Protein AF-A0A3N5MQ87-F1 (afdb_monomer)

Nearest PDB structures (foldseek):
  7zhf-assembly1_A  TM=5.444E-01  e=9.554E+00  Sulfolobus acidocaldarius

Radius of gyration: 14.57 Å; Cα contacts (8 Å, |Δi|>4): 36; chains: 1; bounding box: 35×26×40 Å

Solvent-accessible surface area (backbone atoms only — not comparable to full-atom values): 4117 Å² total; per-residue (Å²): 132,88,85,86,76,90,78,86,82,86,77,85,59,72,92,80,44,63,66,84,48,28,59,64,78,63,67,91,81,51,54,74,68,56,52,50,50,44,52,71,66,26,96,73,16,46,50,61,72,76,52,61,75,86,59,95,87,80,127

pLDDT: mean 91.79, std 11.58, range [48.09, 97.81]

Foldseek 3Di:
DDDDDDDDDDDDDVVVDDPVLAEDDQPVPDDPVRLVVSCVSDVNHCSCVRPPDDDPPDD

Sequence (59 aa):
MAEILPFRGLRYDPSRVALDDVVAPPYDVISPDEAAGLRARSPYNAVAVDLPTATPGEG

Structure (mmCIF, N/CA/C/O backbone):
data_AF-A0A3N5MQ87-F1
#
_entry.id   AF-A0A3N5MQ87-F1
#
loop_
_atom_site.group_PDB
_atom_site.id
_atom_site.type_symbol
_atom_site.label_atom_id
_atom_site.label_alt_id
_atom_site.label_comp_id
_atom_site.label_asym_id
_atom_site.label_entity_id
_atom_site.label_seq_id
_atom_site.pdbx_PDB_ins_code
_atom_site.Cartn_x
_atom_site.Cartn_y
_atom_site.Cartn_z
_atom_site.occupancy
_atom_site.B_iso_or_equiv
_atom_site.auth_seq_id
_atom_site.auth_comp_id
_atom_site.auth_asym_id
_atom_site.auth_atom_id
_atom_site.pdbx_PDB_model_num
ATOM 1 N N . MET A 1 1 ? 15.285 -8.040 28.051 1.00 80.31 1 MET A N 1
ATOM 2 C CA . MET A 1 1 ? 14.286 -8.627 27.131 1.00 80.31 1 MET A CA 1
ATOM 3 C C . MET A 1 1 ? 13.411 -7.482 26.654 1.00 80.31 1 MET A C 1
ATOM 5 O O . MET A 1 1 ? 13.109 -6.636 27.484 1.00 80.31 1 MET A O 1
ATOM 9 N N . ALA A 1 2 ? 13.107 -7.378 25.358 1.00 90.62 2 ALA A N 1
ATOM 10 C CA . ALA A 1 2 ? 12.248 -6.300 24.868 1.00 90.62 2 ALA A CA 1
ATOM 11 C C . ALA A 1 2 ? 10.821 -6.499 25.397 1.00 90.62 2 ALA A C 1
ATOM 13 O O . ALA A 1 2 ? 10.301 -7.613 25.354 1.00 90.62 2 ALA A O 1
ATOM 14 N N . GLU A 1 3 ? 10.219 -5.437 25.920 1.00 93.94 3 GLU A N 1
ATOM 15 C CA . GLU A 1 3 ? 8.816 -5.431 26.325 1.00 93.94 3 GLU A CA 1
ATOM 16 C C . GLU A 1 3 ? 7.944 -5.227 25.077 1.00 93.94 3 GLU A C 1
ATOM 18 O O . GLU A 1 3 ? 8.184 -4.304 24.298 1.00 93.94 3 GLU A O 1
ATOM 23 N N . ILE A 1 4 ? 6.964 -6.110 24.856 1.00 92.38 4 ILE A N 1
ATOM 24 C CA . ILE A 1 4 ? 6.032 -6.026 23.724 1.00 92.38 4 ILE A CA 1
ATOM 25 C C . ILE A 1 4 ? 4.683 -5.553 24.252 1.00 92.38 4 ILE A C 1
ATOM 27 O O . ILE A 1 4 ? 4.068 -6.221 25.081 1.00 92.38 4 ILE A O 1
ATOM 31 N N . LEU A 1 5 ? 4.215 -4.418 23.737 1.00 94.75 5 LEU A N 1
ATOM 32 C CA . LEU A 1 5 ? 2.946 -3.807 24.120 1.00 94.75 5 LEU A CA 1
ATOM 33 C C . LEU A 1 5 ? 1.969 -3.809 22.934 1.00 94.75 5 LEU A C 1
ATOM 35 O O . LEU A 1 5 ? 2.398 -3.653 21.786 1.00 94.75 5 LEU A O 1
ATOM 39 N N . PRO A 1 6 ? 0.656 -3.971 23.174 1.00 95.06 6 PRO A N 1
ATOM 40 C CA . PRO A 1 6 ? -0.339 -3.864 22.116 1.00 95.06 6 PRO A CA 1
ATOM 41 C C . PRO A 1 6 ? -0.445 -2.422 21.612 1.00 95.06 6 PRO A C 1
ATOM 43 O O . PRO A 1 6 ? -0.288 -1.464 22.369 1.00 95.06 6 PRO A O 1
ATOM 46 N N . PHE A 1 7 ? -0.805 -2.265 20.342 1.00 94.00 7 PHE A N 1
ATOM 47 C CA . PHE A 1 7 ? -1.137 -0.972 19.755 1.00 94.00 7 PHE A CA 1
ATOM 48 C C . PHE A 1 7 ? -2.426 -1.069 18.942 1.00 94.00 7 PHE A C 1
ATOM 50 O O . PHE A 1 7 ? -2.851 -2.143 18.509 1.00 94.00 7 PHE A O 1
ATOM 57 N N . ARG A 1 8 ? -3.076 0.077 18.737 1.00 95.94 8 ARG A N 1
ATOM 58 C CA . ARG A 1 8 ? -4.274 0.160 17.906 1.00 95.94 8 ARG A CA 1
ATOM 59 C C 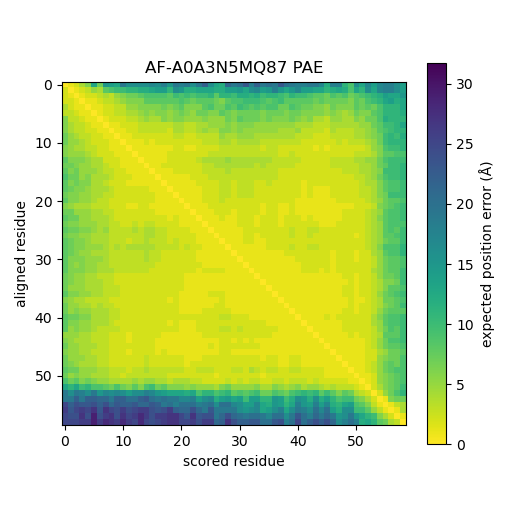. ARG A 1 8 ? -3.866 0.251 16.437 1.00 95.94 8 ARG A C 1
ATOM 61 O O . ARG A 1 8 ? -3.293 1.253 16.025 1.00 95.94 8 ARG A O 1
ATOM 68 N N . GLY A 1 9 ? -4.209 -0.768 15.651 1.00 92.75 9 GLY A N 1
ATOM 69 C CA . GLY A 1 9 ? -4.007 -0.746 14.202 1.00 92.75 9 GLY A CA 1
ATOM 70 C C . GLY A 1 9 ? -4.840 0.338 13.508 1.00 92.75 9 GLY A C 1
ATOM 71 O O . GLY A 1 9 ? -5.966 0.637 13.922 1.00 92.75 9 GLY A O 1
ATOM 72 N N . LEU A 1 10 ? -4.285 0.905 12.437 1.00 93.56 10 LEU A N 1
ATOM 73 C CA . LEU A 1 10 ? -4.976 1.830 11.539 1.00 93.56 10 LEU A CA 1
ATOM 74 C C . LEU A 1 10 ? -5.683 1.050 10.422 1.00 93.56 10 LEU A C 1
ATOM 76 O O . LEU A 1 10 ? -5.248 -0.032 10.033 1.00 93.56 10 LEU A O 1
ATOM 80 N N . ARG A 1 11 ? -6.796 1.591 9.919 1.00 94.81 11 ARG A N 1
ATOM 81 C CA . ARG A 1 11 ? -7.541 1.047 8.774 1.00 94.81 11 ARG A CA 1
ATOM 82 C C . ARG A 1 11 ? -7.896 2.178 7.819 1.00 94.81 11 ARG A C 1
ATOM 84 O O . ARG A 1 11 ? -8.102 3.305 8.267 1.00 94.81 11 ARG A O 1
ATOM 91 N N . TYR A 1 12 ? -8.014 1.856 6.535 1.00 96.19 12 TYR A N 1
ATOM 92 C CA . TYR A 1 12 ? -8.594 2.769 5.556 1.00 96.19 12 TYR A CA 1
ATOM 93 C C . TYR A 1 12 ? -10.049 3.093 5.895 1.00 96.19 12 TYR A C 1
ATOM 95 O O . TYR A 1 12 ? -10.773 2.267 6.454 1.00 96.19 12 TYR A O 1
ATOM 103 N N . ASP A 1 13 ? -10.463 4.302 5.529 1.00 96.81 13 ASP A N 1
ATOM 104 C CA . ASP A 1 13 ? -11.852 4.737 5.593 1.00 96.81 13 ASP A CA 1
ATOM 105 C C . ASP A 1 13 ? -12.572 4.344 4.287 1.00 96.81 13 ASP A C 1
ATOM 107 O O . ASP A 1 13 ? -12.330 4.975 3.252 1.00 96.81 13 ASP A O 1
ATOM 111 N N . PRO A 1 14 ? -13.459 3.331 4.305 1.00 95.81 14 PRO A N 1
ATOM 112 C CA . PRO A 1 14 ? -14.128 2.844 3.099 1.00 95.81 14 PRO A CA 1
ATOM 113 C C . PRO A 1 14 ? -15.132 3.849 2.515 1.00 95.81 14 PRO A C 1
ATOM 115 O O . PRO A 1 14 ? -15.593 3.660 1.396 1.00 95.81 14 PRO A O 1
ATOM 118 N N . SER A 1 15 ? -15.481 4.920 3.241 1.00 97.31 15 SER A N 1
ATOM 119 C CA . SER A 1 15 ? -16.309 6.005 2.696 1.00 97.31 15 SER A CA 1
ATOM 120 C C . SER A 1 15 ? -15.521 6.966 1.801 1.00 97.31 15 SER A C 1
ATOM 122 O O . SER A 1 15 ? -16.114 7.727 1.038 1.00 97.31 15 SER A O 1
ATOM 124 N N . ARG A 1 16 ? -14.183 6.934 1.883 1.00 96.12 16 ARG A N 1
ATOM 125 C CA . ARG A 1 16 ? -13.280 7.841 1.161 1.00 96.12 16 ARG A CA 1
ATOM 126 C C . ARG A 1 16 ? -12.529 7.167 0.020 1.00 96.12 16 ARG A C 1
ATOM 128 O O . ARG A 1 16 ? -12.109 7.862 -0.900 1.00 96.12 16 ARG A O 1
ATOM 135 N N . VAL A 1 17 ? -12.320 5.853 0.096 1.00 97.31 17 VAL A N 1
ATOM 136 C CA . VAL A 1 17 ? -11.551 5.085 -0.893 1.00 97.31 17 VAL A CA 1
ATOM 137 C C . VAL A 1 17 ? -12.177 3.717 -1.138 1.00 97.31 17 VAL A C 1
ATOM 139 O O . VAL A 1 17 ? -12.665 3.074 -0.209 1.00 97.31 17 VAL A O 1
ATOM 142 N N . ALA A 1 18 ? -12.101 3.240 -2.380 1.00 97.00 18 ALA A N 1
ATOM 143 C CA . ALA A 1 18 ? -12.276 1.825 -2.672 1.00 97.00 18 ALA A CA 1
ATOM 144 C C . ALA A 1 18 ? -10.986 1.083 -2.296 1.00 97.00 18 ALA A C 1
ATOM 146 O O . ALA A 1 18 ? -9.893 1.518 -2.661 1.00 97.00 18 ALA A O 1
ATOM 147 N N . LEU A 1 19 ? -11.099 -0.023 -1.552 1.00 96.44 19 LEU A N 1
ATOM 148 C CA . LEU A 1 19 ? -9.924 -0.751 -1.057 1.00 96.44 19 LEU A CA 1
ATOM 149 C C . LEU A 1 19 ? -9.011 -1.222 -2.191 1.00 96.44 19 LEU A C 1
ATOM 151 O O . LEU A 1 19 ? -7.795 -1.088 -2.075 1.00 96.44 19 LEU A O 1
ATOM 155 N N . ASP A 1 20 ? -9.589 -1.690 -3.295 1.00 96.19 20 ASP A N 1
ATOM 156 C CA . ASP A 1 20 ? -8.835 -2.202 -4.440 1.00 96.19 20 ASP A CA 1
ATOM 157 C C . ASP A 1 20 ? -7.870 -1.158 -5.016 1.00 96.19 20 ASP A C 1
ATOM 159 O O . ASP A 1 20 ? -6.803 -1.530 -5.503 1.00 96.19 20 ASP A O 1
ATOM 163 N N . ASP A 1 21 ? -8.191 0.136 -4.909 1.00 97.12 21 ASP A N 1
ATOM 164 C CA . ASP A 1 21 ? -7.383 1.250 -5.424 1.00 97.12 21 ASP A CA 1
ATOM 165 C C 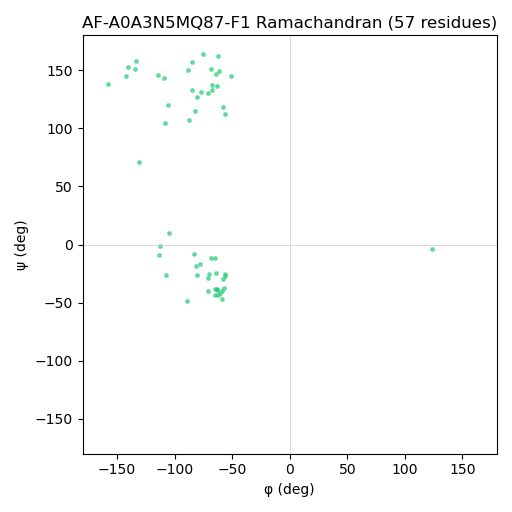. ASP A 1 21 ? -6.223 1.655 -4.515 1.00 97.12 21 ASP A C 1
ATOM 167 O O . ASP A 1 21 ? -5.277 2.310 -4.965 1.00 97.12 21 ASP A O 1
ATOM 171 N N . VAL A 1 22 ? -6.274 1.271 -3.239 1.00 97.81 22 VAL A N 1
ATOM 172 C CA . VAL A 1 22 ? -5.308 1.722 -2.228 1.00 97.81 22 VAL A CA 1
ATOM 173 C C . VAL A 1 22 ? -4.419 0.618 -1.676 1.00 97.81 22 VAL A C 1
ATOM 175 O O . VAL A 1 22 ? -3.454 0.922 -0.983 1.00 97.81 22 VAL A O 1
ATOM 178 N N . VAL A 1 23 ? -4.688 -0.646 -1.990 1.00 97.00 23 VAL A N 1
ATOM 179 C CA . VAL A 1 23 ? -3.796 -1.754 -1.627 1.00 97.00 23 VAL A CA 1
ATOM 180 C C . VAL A 1 23 ? -2.681 -1.945 -2.658 1.00 97.00 23 VAL A C 1
ATOM 182 O O . VAL A 1 23 ? -2.800 -1.550 -3.823 1.00 97.00 23 VAL A O 1
ATOM 185 N N . ALA A 1 24 ? -1.587 -2.564 -2.218 1.00 97.38 24 A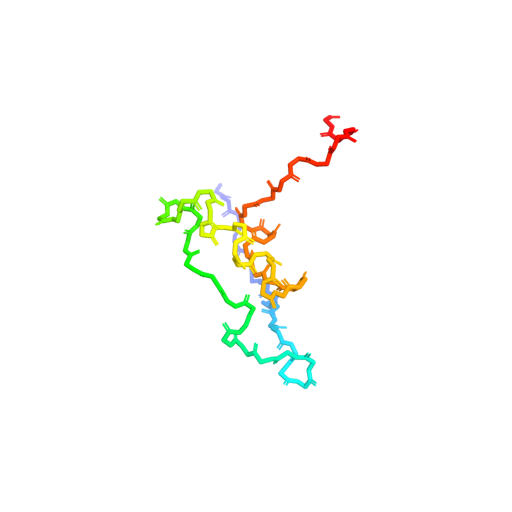LA A N 1
ATOM 186 C CA . ALA A 1 24 ? -0.439 -2.907 -3.045 1.00 97.38 24 ALA A CA 1
ATOM 187 C C . ALA A 1 24 ? 0.108 -4.289 -2.649 1.00 97.38 24 ALA A C 1
ATOM 189 O O . ALA A 1 24 ? -0.036 -4.691 -1.489 1.00 97.38 24 ALA A O 1
ATOM 190 N N . PRO A 1 25 ? 0.745 -5.020 -3.579 1.00 96.50 25 PRO A N 1
ATOM 191 C CA . PRO A 1 25 ? 1.644 -6.106 -3.214 1.00 96.50 25 PRO A CA 1
ATOM 192 C C . PRO A 1 25 ? 2.845 -5.574 -2.404 1.00 96.50 25 PRO A C 1
ATOM 194 O O . PRO A 1 25 ? 3.131 -4.375 -2.462 1.00 96.50 25 PRO A O 1
ATOM 197 N N . PRO A 1 26 ? 3.570 -6.445 -1.680 1.00 94.88 26 PRO A N 1
ATOM 198 C CA . PRO A 1 26 ? 4.815 -6.080 -1.005 1.00 94.88 26 PRO A CA 1
ATOM 199 C C . PRO A 1 26 ? 5.823 -5.381 -1.933 1.00 94.88 26 PRO A C 1
ATOM 201 O O . PRO A 1 26 ? 5.919 -5.690 -3.122 1.00 94.88 26 PRO A O 1
ATOM 204 N N . TYR A 1 27 ? 6.588 -4.431 -1.391 1.00 95.25 27 TYR A N 1
ATOM 205 C CA . TYR A 1 27 ? 7.502 -3.596 -2.180 1.00 95.25 27 TYR A CA 1
ATOM 206 C C . TYR A 1 27 ? 8.633 -4.386 -2.854 1.00 95.25 27 TYR A C 1
ATOM 208 O O . TYR A 1 27 ? 9.197 -3.931 -3.845 1.00 95.25 27 TYR A O 1
ATOM 216 N N . ASP A 1 28 ? 8.986 -5.548 -2.310 1.00 96.19 28 ASP A N 1
ATOM 217 C CA . ASP A 1 28 ? 10.076 -6.409 -2.763 1.00 96.19 28 ASP A CA 1
ATOM 218 C C . ASP A 1 28 ? 9.684 -7.321 -3.935 1.00 96.19 28 ASP A C 1
ATOM 220 O O . ASP A 1 28 ? 10.555 -7.957 -4.527 1.00 96.19 28 ASP A O 1
ATOM 224 N N . VAL A 1 29 ? 8.398 -7.363 -4.301 1.00 97.69 29 VAL A N 1
ATOM 225 C CA . VAL A 1 29 ? 7.892 -8.181 -5.418 1.00 97.69 29 VAL A CA 1
ATOM 226 C C . VAL A 1 29 ? 7.383 -7.366 -6.607 1.00 97.69 29 VAL A C 1
ATOM 228 O O . VAL A 1 29 ? 6.960 -7.956 -7.597 1.00 97.69 29 VAL A O 1
ATOM 231 N N . ILE A 1 30 ? 7.413 -6.033 -6.528 1.00 97.25 30 ILE A N 1
ATOM 232 C CA . ILE A 1 30 ? 6.965 -5.133 -7.601 1.00 97.25 30 ILE A CA 1
ATOM 233 C C . ILE A 1 30 ? 8.148 -4.415 -8.254 1.00 97.25 30 ILE A C 1
ATOM 235 O O . ILE A 1 30 ? 9.114 -4.021 -7.602 1.00 97.25 30 ILE A O 1
ATOM 239 N N . SER A 1 31 ? 8.062 -4.209 -9.562 1.00 97.44 31 SER A N 1
ATOM 240 C CA . SER A 1 31 ? 8.998 -3.389 -10.329 1.00 97.44 31 SER A CA 1
ATOM 241 C C . SER A 1 31 ? 8.770 -1.883 -10.101 1.00 97.44 31 SER A C 1
ATOM 243 O O . SER A 1 31 ? 7.704 -1.468 -9.631 1.00 97.44 31 SER A O 1
ATOM 245 N N . PRO A 1 32 ? 9.736 -1.020 -10.474 1.00 95.81 32 PRO A N 1
ATOM 246 C CA . PRO A 1 32 ? 9.561 0.431 -10.399 1.00 95.81 32 PRO A CA 1
ATOM 247 C C . PRO A 1 32 ? 8.355 0.955 -11.193 1.00 95.81 32 PRO A C 1
ATOM 249 O O . PRO A 1 32 ? 7.662 1.853 -10.713 1.00 95.81 32 PRO A O 1
ATOM 252 N N . ASP A 1 33 ? 8.071 0.378 -12.364 1.00 97.69 33 ASP A N 1
ATOM 253 C CA . ASP A 1 33 ? 6.941 0.784 -13.208 1.00 97.69 33 ASP A CA 1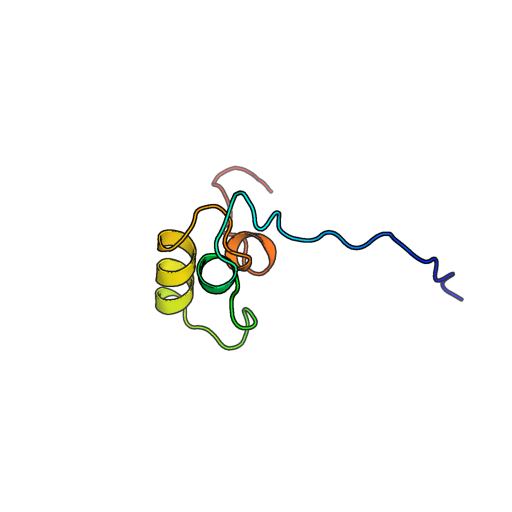
ATOM 254 C C . ASP A 1 33 ? 5.598 0.365 -12.597 1.00 97.69 33 ASP A C 1
ATOM 256 O O . ASP A 1 33 ? 4.648 1.150 -12.582 1.00 97.69 33 ASP A O 1
ATOM 260 N N . GLU A 1 34 ? 5.519 -0.833 -12.010 1.00 97.81 34 GLU A N 1
ATOM 261 C CA . GLU A 1 34 ? 4.340 -1.266 -11.248 1.00 97.81 34 GLU A CA 1
ATOM 262 C C . GLU A 1 34 ? 4.109 -0.362 -10.036 1.00 97.81 34 GLU A C 1
ATOM 264 O O . GLU A 1 34 ? 2.985 0.085 -9.796 1.00 97.81 34 GLU A O 1
ATOM 269 N N . ALA A 1 35 ? 5.173 -0.013 -9.309 1.00 97.00 35 ALA A N 1
ATOM 270 C CA . ALA A 1 35 ? 5.091 0.917 -8.191 1.00 97.00 35 ALA A CA 1
ATOM 271 C C . ALA A 1 35 ? 4.646 2.321 -8.644 1.00 97.00 35 ALA A C 1
ATOM 273 O O . ALA A 1 35 ? 3.883 2.987 -7.940 1.00 97.00 35 ALA A O 1
ATOM 274 N N . ALA A 1 36 ? 5.098 2.797 -9.807 1.00 96.50 36 ALA A N 1
ATOM 275 C CA . ALA A 1 36 ? 4.647 4.063 -10.384 1.00 96.50 36 ALA A CA 1
ATOM 276 C C . ALA A 1 36 ? 3.157 4.012 -10.759 1.00 96.50 36 ALA A C 1
ATOM 278 O O . ALA A 1 36 ? 2.409 4.933 -10.423 1.00 96.50 36 ALA A O 1
ATOM 279 N N . GLY A 1 37 ? 2.706 2.911 -11.365 1.00 97.62 37 GLY A N 1
ATOM 280 C CA . GLY A 1 37 ? 1.295 2.665 -11.657 1.00 97.62 37 GLY A CA 1
ATOM 281 C C . GLY A 1 37 ? 0.431 2.675 -10.396 1.00 97.62 37 GLY A C 1
ATOM 282 O O . GLY A 1 37 ? -0.580 3.371 -10.352 1.00 97.62 37 GLY A O 1
ATOM 283 N N . LEU A 1 38 ? 0.852 1.984 -9.334 1.00 97.69 38 LEU A N 1
ATOM 284 C CA . LEU A 1 38 ? 0.150 1.966 -8.044 1.00 97.69 38 LEU A CA 1
ATOM 285 C C . LEU A 1 38 ? 0.037 3.363 -7.413 1.00 97.69 38 LEU A C 1
ATOM 287 O O . LEU A 1 38 ? -1.038 3.725 -6.935 1.00 97.69 38 LEU A O 1
ATOM 291 N N . ARG A 1 39 ? 1.099 4.180 -7.469 1.00 96.38 39 ARG A N 1
ATOM 292 C CA . ARG A 1 39 ? 1.054 5.583 -7.006 1.00 96.38 39 ARG A CA 1
ATOM 293 C C . ARG A 1 39 ? 0.104 6.439 -7.842 1.00 96.38 39 ARG A C 1
ATOM 295 O O . ARG A 1 39 ? -0.590 7.291 -7.298 1.00 96.38 39 ARG A O 1
ATOM 302 N N . ALA A 1 40 ? 0.056 6.211 -9.153 1.00 96.94 40 ALA A N 1
ATOM 303 C CA . ALA A 1 40 ? -0.838 6.937 -10.049 1.00 96.94 40 ALA A CA 1
ATOM 304 C C . ALA A 1 40 ? -2.316 6.549 -9.864 1.00 96.94 40 ALA A C 1
ATOM 306 O O . ALA A 1 40 ? -3.193 7.379 -10.094 1.00 96.94 40 ALA A O 1
ATOM 307 N N . ARG A 1 41 ? -2.604 5.313 -9.429 1.00 97.12 41 ARG A N 1
ATOM 308 C CA . ARG A 1 41 ? -3.976 4.837 -9.173 1.00 97.12 41 ARG A CA 1
ATOM 309 C C . ARG A 1 41 ? -4.667 5.604 -8.051 1.00 97.12 41 ARG A C 1
ATOM 311 O O . ARG A 1 41 ? -5.859 5.877 -8.153 1.00 97.12 41 ARG A O 1
ATOM 318 N N . SER A 1 42 ? -3.947 5.937 -6.982 1.00 97.25 42 SER A N 1
ATOM 319 C CA . SER A 1 42 ? -4.501 6.699 -5.864 1.00 97.25 42 SER A CA 1
ATOM 320 C C . SER A 1 42 ? -3.406 7.396 -5.059 1.00 97.25 42 SER A C 1
ATOM 322 O O . SER A 1 42 ? -2.412 6.754 -4.711 1.00 97.25 42 SER A O 1
ATOM 324 N N . PRO A 1 43 ? -3.615 8.658 -4.634 1.00 94.69 43 PRO A N 1
ATOM 325 C CA . PRO A 1 43 ? -2.695 9.336 -3.720 1.00 94.69 43 PRO A CA 1
ATOM 326 C C . PRO A 1 43 ? -2.632 8.683 -2.327 1.00 94.69 43 PRO A C 1
ATOM 328 O O . PRO A 1 43 ? -1.761 9.030 -1.535 1.00 94.69 43 PRO A O 1
ATOM 331 N N . TYR A 1 44 ? -3.549 7.762 -2.006 1.00 96.81 44 TYR A N 1
ATOM 332 C CA . TYR A 1 44 ? -3.606 7.049 -0.725 1.00 96.81 44 TYR A CA 1
ATOM 333 C C . TYR A 1 44 ? -3.122 5.595 -0.809 1.00 96.81 44 TYR A C 1
ATOM 335 O O . TYR A 1 44 ? -3.320 4.830 0.140 1.00 96.81 44 TYR A O 1
ATOM 343 N N . ASN A 1 45 ? -2.531 5.190 -1.937 1.00 97.50 45 ASN A N 1
ATOM 344 C CA . ASN A 1 45 ? -2.063 3.822 -2.111 1.00 97.50 45 ASN A CA 1
ATOM 345 C C . ASN A 1 45 ? -0.945 3.471 -1.110 1.00 97.50 45 ASN A C 1
ATOM 347 O O . ASN A 1 45 ? -0.020 4.256 -0.893 1.00 97.50 45 ASN A O 1
ATOM 351 N N . ALA A 1 46 ? -1.030 2.279 -0.516 1.00 97.00 46 ALA A N 1
ATOM 352 C CA . ALA A 1 46 ? -0.113 1.775 0.505 1.00 97.00 46 ALA A CA 1
ATOM 353 C C . ALA A 1 46 ? 1.358 1.773 0.057 1.00 97.00 46 ALA A C 1
ATOM 355 O O . ALA A 1 46 ? 2.249 1.951 0.886 1.00 97.00 46 ALA A O 1
ATOM 356 N N . VAL A 1 47 ? 1.622 1.673 -1.254 1.00 97.12 47 VAL A N 1
ATOM 357 C CA . VAL A 1 47 ? 2.980 1.735 -1.818 1.00 97.12 47 VAL A CA 1
ATOM 358 C C . VAL A 1 47 ? 3.731 3.018 -1.436 1.00 97.1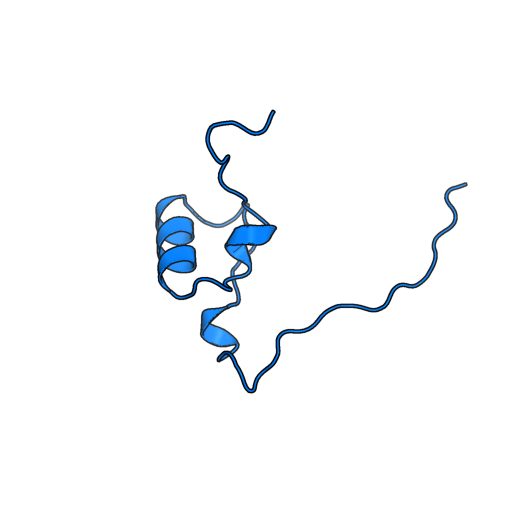2 47 VAL A C 1
ATOM 360 O O . VAL A 1 47 ? 4.956 3.018 -1.400 1.00 97.12 47 VAL A O 1
ATOM 363 N N . ALA A 1 48 ? 3.027 4.115 -1.134 1.00 94.81 48 ALA A N 1
ATOM 364 C CA . ALA A 1 48 ? 3.654 5.362 -0.698 1.00 94.81 48 ALA A CA 1
ATOM 365 C C . ALA A 1 48 ? 4.270 5.273 0.711 1.00 94.81 48 ALA A C 1
ATOM 367 O O . ALA A 1 48 ? 5.188 6.031 1.014 1.00 94.81 48 ALA A O 1
ATOM 368 N N . VAL A 1 49 ? 3.771 4.365 1.557 1.00 93.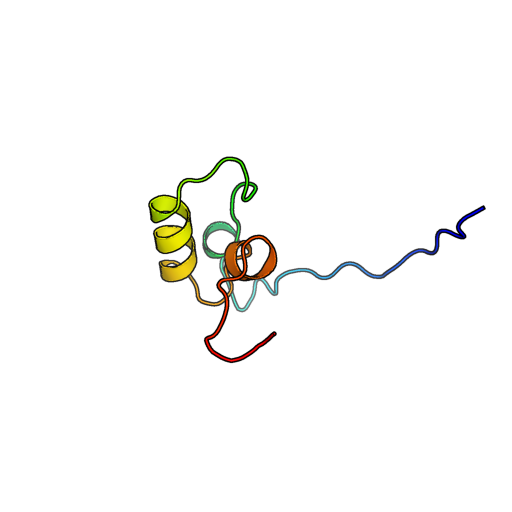75 49 VAL A N 1
ATOM 369 C CA . VAL A 1 49 ? 4.275 4.124 2.918 1.00 93.75 49 VAL A CA 1
ATOM 370 C C . VAL A 1 49 ? 5.380 3.075 2.899 1.00 93.75 49 VAL A C 1
ATOM 372 O O . VAL A 1 49 ? 6.443 3.301 3.469 1.00 93.75 49 VAL A O 1
ATOM 375 N N . ASP A 1 50 ? 5.135 1.954 2.221 1.00 93.19 50 ASP A N 1
ATOM 376 C CA . ASP A 1 50 ? 6.038 0.798 2.239 1.00 93.19 50 ASP A CA 1
ATOM 377 C C . ASP A 1 50 ? 7.234 0.968 1.285 1.00 93.19 50 ASP A C 1
ATOM 379 O O . ASP A 1 50 ? 8.300 0.402 1.518 1.00 93.19 50 ASP A O 1
ATOM 383 N N . LEU A 1 51 ? 7.083 1.776 0.227 1.00 95.31 51 LEU A N 1
ATOM 384 C CA . LEU A 1 51 ? 8.146 2.139 -0.713 1.00 95.31 51 LEU A CA 1
ATOM 385 C C . LEU A 1 51 ? 8.178 3.668 -0.913 1.00 95.31 51 LEU A C 1
ATOM 387 O O . LEU A 1 51 ? 7.787 4.174 -1.974 1.00 95.31 51 LEU A O 1
ATOM 391 N N . PRO A 1 52 ? 8.616 4.441 0.093 1.00 91.88 52 PRO A N 1
ATOM 392 C CA . PRO A 1 52 ? 8.648 5.892 -0.001 1.00 91.88 52 PRO A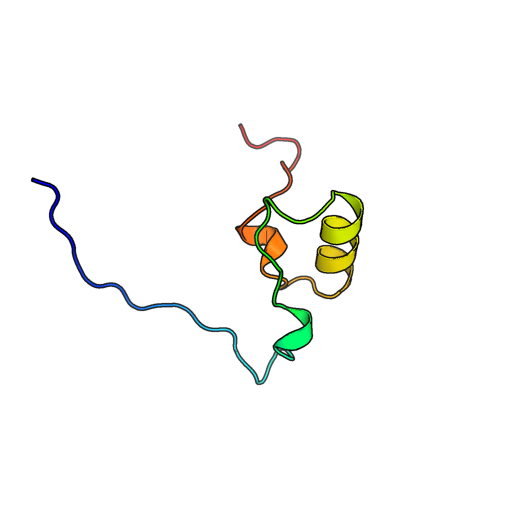 CA 1
ATOM 393 C C . PRO A 1 52 ? 9.693 6.336 -1.030 1.00 91.88 52 PRO A C 1
ATOM 395 O O . PRO A 1 52 ? 10.807 5.815 -1.095 1.00 91.88 52 PRO A O 1
ATOM 398 N N . THR A 1 53 ? 9.342 7.319 -1.853 1.00 85.69 53 THR A N 1
ATOM 399 C CA . THR A 1 53 ? 10.313 7.995 -2.719 1.0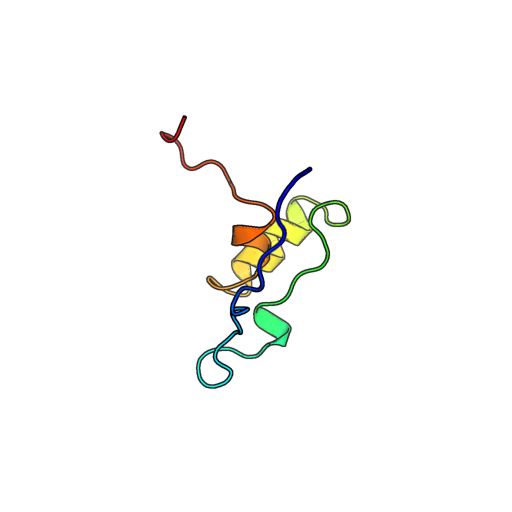0 85.69 53 THR A CA 1
ATOM 400 C C . THR A 1 53 ? 10.977 9.106 -1.925 1.00 85.69 53 THR A C 1
ATOM 402 O O . THR A 1 53 ? 10.274 9.886 -1.286 1.00 85.69 53 THR A O 1
ATOM 405 N N . ALA A 1 54 ? 12.304 9.211 -1.989 1.00 77.69 54 ALA A N 1
ATOM 406 C CA . ALA A 1 54 ? 13.004 10.334 -1.384 1.00 77.69 54 ALA A CA 1
ATOM 407 C C . ALA A 1 54 ? 12.484 11.648 -1.984 1.00 77.69 54 ALA A C 1
ATOM 409 O O . ALA A 1 54 ? 12.608 11.885 -3.189 1.00 77.69 54 ALA A O 1
ATOM 410 N N . THR A 1 55 ? 11.903 12.504 -1.149 1.00 64.31 55 THR A N 1
ATOM 411 C CA . THR A 1 55 ? 11.679 13.899 -1.520 1.00 64.31 55 THR A CA 1
ATOM 412 C C . THR A 1 55 ? 13.052 14.574 -1.548 1.00 64.31 55 THR A C 1
ATOM 414 O O . THR A 1 55 ? 13.811 14.414 -0.588 1.00 64.31 55 THR A O 1
ATOM 417 N N . PRO A 1 56 ? 13.433 15.309 -2.609 1.00 52.91 56 PRO A N 1
ATOM 418 C CA . PRO A 1 56 ? 14.688 16.050 -2.600 1.00 52.91 56 PRO A CA 1
ATOM 419 C C . PRO A 1 56 ? 14.724 17.002 -1.393 1.00 52.91 56 PRO A C 1
ATOM 421 O O . PRO A 1 56 ? 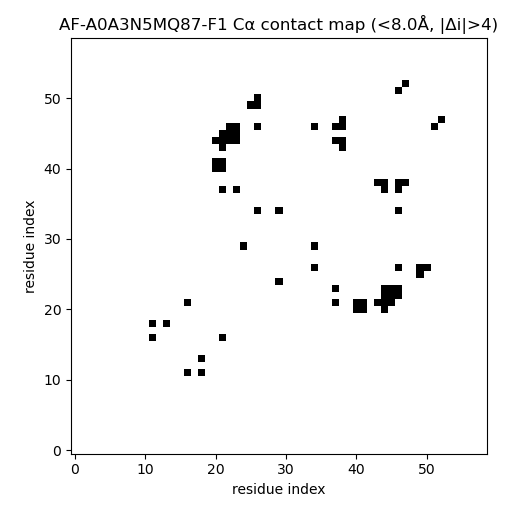13.949 17.954 -1.347 1.00 52.91 56 PRO A O 1
ATOM 424 N N . GLY A 1 57 ? 15.605 16.736 -0.421 1.00 60.56 57 GLY A N 1
ATOM 425 C CA . GLY A 1 57 ? 15.831 17.606 0.741 1.00 60.56 57 GLY A CA 1
ATOM 426 C C . GLY A 1 57 ? 15.655 16.976 2.125 1.00 60.56 57 GLY A C 1
ATOM 427 O O . GLY A 1 57 ? 15.941 17.657 3.104 1.00 60.56 57 GLY A O 1
ATOM 428 N N . GLU A 1 58 ? 15.238 15.714 2.235 1.00 54.66 58 GLU A N 1
ATOM 429 C CA . GLU A 1 58 ? 15.139 15.027 3.532 1.00 54.66 58 GLU A CA 1
ATOM 430 C C . GLU A 1 58 ? 16.250 13.973 3.664 1.00 54.66 58 GLU A C 1
ATOM 432 O O . GLU A 1 58 ? 16.212 12.922 3.021 1.00 54.66 58 GLU A O 1
ATOM 437 N N . GLY A 1 59 ? 17.263 14.302 4.471 1.00 48.09 59 GLY A N 1
ATOM 438 C CA . GLY A 1 59 ? 18.378 13.452 4.889 1.00 48.09 59 GLY A CA 1
ATOM 439 C C . GLY A 1 59 ? 18.878 13.872 6.264 1.00 48.09 59 GLY A C 1
ATOM 440 O O . GLY A 1 59 ? 18.726 15.071 6.595 1.00 48.09 59 GLY A O 1
#

Secondary structure (DSSP, 8-state):
-------------TTT--HHHH----TTSS-HHHHHHHHHH-TT-THHHHSPPPPTT--

Mean predicted aligned error: 5.04 Å